Protein AF-A0A845W5X6-F1 (afdb_monomer_lite)

Foldseek 3Di:
DQLDDDDDDPPPQWDADPVPRDIDGPVVVVVVLVVCVVVPHDSDDDDD

Radius of gyration: 10.95 Å; chains: 1; bounding box: 22×20×23 Å

Secondary structure (DSSP, 8-state):
---------TT--EEE-TTT--EEEHHHHHHHHHHHHHTT--------

Sequence (48 aa):
NCGVKVPKKLKDRIHSCPHCGYAEDRDVNAAKNILKLAVGHHVGSKAV

pLDDT: mean 87.17, std 13.16, range [42.84, 96.5]

Structure (mmCIF, N/CA/C/O backbone):
data_AF-A0A845W5X6-F1
#
_entry.id   AF-A0A845W5X6-F1
#
loop_
_atom_site.group_PDB
_atom_site.id
_atom_site.type_symbol
_atom_site.label_atom_id
_atom_site.label_alt_id
_atom_site.label_comp_id
_atom_site.label_asym_id
_atom_site.label_entity_id
_atom_site.label_seq_id
_atom_site.pdbx_PDB_ins_code
_atom_site.Cartn_x
_atom_site.Cartn_y
_atom_site.Cartn_z
_atom_site.occupancy
_atom_site.B_iso_or_equiv
_atom_site.auth_seq_id
_atom_site.auth_comp_id
_atom_site.auth_asym_id
_atom_site.auth_atom_id
_atom_site.pdbx_PDB_model_num
ATOM 1 N N . ASN A 1 1 ? 1.634 3.816 -2.688 1.00 77.69 1 ASN A N 1
ATOM 2 C CA . ASN A 1 1 ? 1.386 4.886 -3.682 1.00 77.69 1 ASN A CA 1
ATOM 3 C C . ASN A 1 1 ? 2.186 6.165 -3.409 1.00 77.69 1 ASN A C 1
ATOM 5 O O . ASN A 1 1 ? 2.985 6.533 -4.249 1.00 77.69 1 ASN A O 1
ATOM 9 N N . CYS A 1 2 ? 2.052 6.802 -2.240 1.00 87.44 2 CYS A N 1
ATOM 10 C CA . CYS A 1 2 ? 2.828 8.000 -1.864 1.00 87.44 2 CYS A CA 1
ATOM 11 C C . CYS A 1 2 ? 4.116 7.718 -1.055 1.00 87.44 2 CYS A C 1
ATOM 13 O O . CYS A 1 2 ? 4.817 8.646 -0.678 1.00 87.44 2 CYS A O 1
ATOM 15 N N . GLY A 1 3 ? 4.412 6.450 -0.740 1.00 84.75 3 GLY A N 1
ATOM 16 C CA . GLY A 1 3 ? 5.609 6.044 0.016 1.00 84.75 3 GLY A CA 1
ATOM 17 C C . GLY A 1 3 ? 5.495 6.148 1.543 1.00 84.75 3 GLY A C 1
ATOM 18 O O . GLY A 1 3 ? 6.360 5.637 2.245 1.00 84.75 3 GLY A O 1
ATOM 19 N N . VAL A 1 4 ? 4.419 6.734 2.079 1.00 88.50 4 VAL A N 1
ATOM 20 C CA . VAL A 1 4 ? 4.215 6.838 3.532 1.00 88.50 4 VAL A CA 1
ATOM 21 C C . VAL A 1 4 ? 3.835 5.480 4.130 1.00 88.50 4 VAL A C 1
ATOM 23 O O . VAL A 1 4 ? 2.920 4.803 3.647 1.00 88.50 4 VAL A O 1
ATOM 26 N N . LYS A 1 5 ? 4.520 5.082 5.209 1.00 88.44 5 LYS A N 1
ATOM 27 C CA . LYS A 1 5 ? 4.170 3.881 5.977 1.00 88.44 5 LYS A CA 1
ATOM 28 C C . LYS A 1 5 ? 2.883 4.131 6.758 1.00 88.44 5 LYS A C 1
ATOM 30 O O . LYS A 1 5 ? 2.811 5.035 7.577 1.00 88.44 5 LYS A O 1
ATOM 35 N N . VAL A 1 6 ? 1.886 3.280 6.531 1.00 90.25 6 VAL A N 1
ATOM 36 C CA . VAL A 1 6 ? 0.627 3.289 7.286 1.00 90.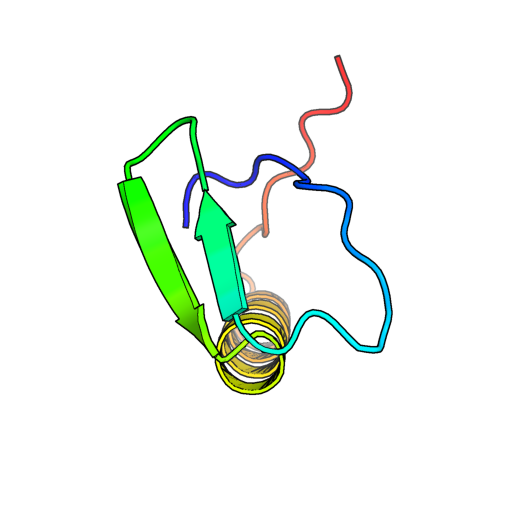25 6 VAL A CA 1
ATOM 37 C C . VAL A 1 6 ? 0.571 2.018 8.141 1.00 90.25 6 VAL A C 1
ATOM 39 O O . VAL A 1 6 ? 0.467 0.930 7.552 1.00 90.25 6 VAL A O 1
ATOM 42 N N . PRO A 1 7 ? 0.669 2.111 9.482 1.00 91.50 7 PRO A N 1
ATOM 43 C CA . PRO A 1 7 ? 0.613 0.952 10.369 1.00 91.50 7 PRO A CA 1
ATOM 44 C C . PRO A 1 7 ? -0.760 0.276 10.298 1.00 91.50 7 PRO A C 1
ATOM 46 O O . PRO A 1 7 ? -1.784 0.938 10.155 1.00 91.50 7 PRO A O 1
ATOM 49 N N . LYS A 1 8 ? -0.770 -1.058 10.345 1.00 88.44 8 LYS A N 1
ATOM 50 C CA . LYS A 1 8 ? -1.975 -1.893 10.261 1.00 88.44 8 LYS A CA 1
ATOM 51 C C . LYS A 1 8 ? -1.689 -3.294 10.807 1.00 88.44 8 LYS A C 1
ATOM 53 O O . LYS A 1 8 ? -0.548 -3.751 10.757 1.00 88.44 8 LYS A O 1
ATOM 58 N N . LYS A 1 9 ? -2.704 -3.967 11.344 1.00 92.56 9 LYS A N 1
ATOM 59 C CA . LYS A 1 9 ? -2.627 -5.337 11.873 1.00 92.56 9 LYS A CA 1
ATOM 60 C C . LYS A 1 9 ? -2.766 -6.362 10.748 1.00 92.56 9 LYS A C 1
ATOM 62 O O . LYS A 1 9 ? -3.265 -6.064 9.667 1.00 92.56 9 LYS A O 1
ATOM 67 N N . LEU A 1 10 ? -2.397 -7.616 11.023 1.00 89.31 10 LEU A N 1
ATOM 68 C CA . LEU A 1 10 ? -2.549 -8.704 10.047 1.00 89.31 10 LEU A CA 1
ATOM 69 C C . LEU A 1 10 ? -4.008 -8.945 9.625 1.00 89.31 10 LEU A C 1
ATOM 71 O O . LEU A 1 10 ? -4.253 -9.345 8.489 1.00 89.31 10 LEU A O 1
ATOM 75 N N . LYS A 1 11 ? -4.964 -8.654 10.512 1.00 93.94 11 LYS A N 1
ATOM 76 C CA . LYS A 1 11 ? -6.402 -8.732 10.226 1.00 93.94 11 LYS A CA 1
ATOM 77 C C . LYS A 1 11 ? -6.921 -7.600 9.330 1.00 93.94 11 LYS A C 1
ATOM 79 O O . LYS A 1 11 ? -7.994 -7.733 8.753 1.00 93.94 11 LYS A O 1
ATOM 84 N N . ASP A 1 12 ? -6.167 -6.513 9.189 1.00 93.31 12 ASP A N 1
ATOM 85 C CA . ASP A 1 12 ? -6.571 -5.369 8.379 1.00 93.31 12 ASP A CA 1
ATOM 86 C C . ASP A 1 12 ? -6.206 -5.665 6.917 1.00 93.31 12 ASP A C 1
ATOM 88 O O . ASP A 1 12 ? -5.076 -5.448 6.469 1.00 93.31 12 ASP A O 1
ATOM 92 N N . ARG A 1 13 ? -7.165 -6.243 6.183 1.00 95.31 13 ARG A N 1
ATOM 93 C CA . ARG A 1 13 ? -6.982 -6.678 4.787 1.00 95.31 13 ARG A CA 1
ATOM 94 C C . ARG A 1 13 ? -6.958 -5.526 3.789 1.00 95.31 13 ARG A C 1
ATOM 96 O O . ARG A 1 13 ? -6.431 -5.694 2.702 1.00 95.31 13 ARG A O 1
ATOM 103 N N . ILE A 1 14 ? -7.457 -4.350 4.164 1.00 95.75 14 ILE A N 1
ATOM 104 C CA . ILE A 1 14 ? -7.473 -3.167 3.301 1.00 95.75 14 ILE A CA 1
ATOM 105 C C . ILE A 1 14 ? -6.366 -2.201 3.722 1.00 95.75 14 ILE A C 1
ATOM 107 O O . ILE A 1 14 ? -6.289 -1.756 4.868 1.00 95.75 14 ILE A O 1
ATOM 111 N N . HIS A 1 15 ? -5.505 -1.836 2.777 1.00 94.56 15 HIS A N 1
ATOM 112 C CA . HIS A 1 15 ? -4.647 -0.672 2.900 1.00 94.56 15 HIS A CA 1
ATOM 113 C C . HIS A 1 15 ? -5.417 0.574 2.481 1.00 94.56 15 HIS A C 1
ATOM 115 O O . HIS A 1 15 ? -5.560 0.818 1.294 1.00 94.56 15 HIS A O 1
ATOM 121 N N . SER A 1 16 ? -5.840 1.382 3.453 1.00 95.44 16 SER A N 1
ATOM 122 C CA . SER A 1 16 ? -6.317 2.749 3.224 1.00 95.44 16 SER A CA 1
ATOM 123 C C . SER A 1 16 ? -5.243 3.748 3.655 1.00 95.44 16 SER A C 1
ATOM 125 O O . SER A 1 16 ? -4.711 3.647 4.764 1.00 95.44 16 SER A O 1
ATOM 127 N N . CYS A 1 17 ? -4.857 4.664 2.768 1.00 94.19 17 CYS A N 1
ATOM 128 C CA . CYS A 1 17 ? -3.850 5.683 3.037 1.00 94.19 17 CYS A CA 1
ATOM 129 C C . CYS A 1 17 ? -4.511 7.048 3.288 1.00 94.19 17 CYS A C 1
ATOM 131 O O . CYS A 1 17 ? -5.009 7.653 2.338 1.00 94.19 17 CYS A O 1
ATOM 133 N N . PRO A 1 18 ? -4.445 7.598 4.516 1.00 94.44 18 PRO A N 1
ATOM 134 C CA . PRO A 1 18 ? -5.066 8.887 4.826 1.00 94.44 18 PRO A CA 1
ATOM 135 C C . PRO A 1 18 ? -4.339 10.076 4.181 1.00 94.44 18 PRO A C 1
ATOM 137 O O . PRO A 1 18 ? -4.894 11.162 4.097 1.00 94.44 18 PRO A O 1
ATOM 140 N N . HIS A 1 19 ? -3.104 9.883 3.705 1.00 92.56 19 HIS A N 1
ATOM 141 C CA . HIS A 1 19 ? -2.290 10.955 3.127 1.00 92.56 19 HIS A CA 1
ATOM 142 C C . HIS A 1 19 ? -2.570 11.203 1.644 1.00 92.56 19 HIS A C 1
ATOM 144 O O . HIS A 1 19 ? -2.366 12.311 1.164 1.00 92.56 19 HIS A O 1
ATOM 150 N N . CYS A 1 20 ? -2.979 10.173 0.898 1.00 93.25 20 CYS A N 1
ATOM 151 C CA . CYS A 1 20 ? -3.218 10.291 -0.543 1.00 93.25 20 CYS A CA 1
ATOM 152 C C . CYS A 1 20 ? -4.533 9.662 -1.017 1.00 93.25 20 CYS A C 1
ATOM 154 O O . CYS A 1 20 ? -4.754 9.568 -2.220 1.00 93.25 20 CYS A O 1
ATOM 156 N N . GLY A 1 21 ? -5.380 9.184 -0.101 1.00 94.19 21 GLY A N 1
ATOM 157 C CA . GLY A 1 21 ? -6.686 8.597 -0.415 1.00 94.19 21 GLY A CA 1
ATOM 158 C C . GLY A 1 21 ? -6.639 7.215 -1.074 1.00 94.19 21 GLY A C 1
ATOM 159 O O . GLY A 1 21 ? -7.681 6.661 -1.406 1.00 94.19 21 GLY A O 1
ATOM 160 N N . TYR A 1 22 ? -5.453 6.635 -1.272 1.00 94.00 22 TYR A N 1
ATOM 161 C CA . TYR A 1 22 ? -5.313 5.338 -1.929 1.00 94.00 22 TYR A CA 1
ATOM 162 C C . TYR A 1 22 ? -5.865 4.202 -1.063 1.00 94.00 22 TYR A C 1
ATOM 164 O O . TYR A 1 22 ? -5.445 4.055 0.088 1.00 94.00 22 TYR A O 1
ATOM 172 N N . ALA A 1 23 ? -6.751 3.385 -1.636 1.00 95.94 23 ALA A N 1
ATOM 173 C CA . ALA A 1 23 ? -7.357 2.235 -0.980 1.00 95.94 23 ALA A CA 1
ATOM 174 C C . ALA A 1 23 ? -7.281 0.982 -1.864 1.00 95.94 23 ALA A C 1
ATOM 176 O O . ALA A 1 23 ? -7.748 0.999 -3.000 1.00 95.94 23 ALA A O 1
ATOM 177 N N . GLU A 1 24 ? -6.706 -0.106 -1.349 1.00 95.75 24 GLU A N 1
ATOM 178 C CA . GLU A 1 24 ? -6.724 -1.422 -2.002 1.00 95.75 24 GLU A CA 1
ATOM 179 C C . GLU A 1 24 ? -6.500 -2.564 -1.002 1.00 95.75 24 GLU A C 1
ATOM 181 O O . GLU A 1 24 ? -6.216 -2.322 0.172 1.00 95.75 24 GLU A O 1
ATOM 186 N N . ASP A 1 25 ? -6.569 -3.813 -1.460 1.00 96.50 25 ASP A N 1
ATOM 187 C CA . ASP A 1 25 ? -6.144 -4.958 -0.656 1.00 96.50 25 ASP A CA 1
ATOM 188 C C . ASP A 1 25 ? -4.648 -4.865 -0.289 1.00 96.50 25 ASP A C 1
ATOM 190 O O . ASP A 1 25 ? -3.779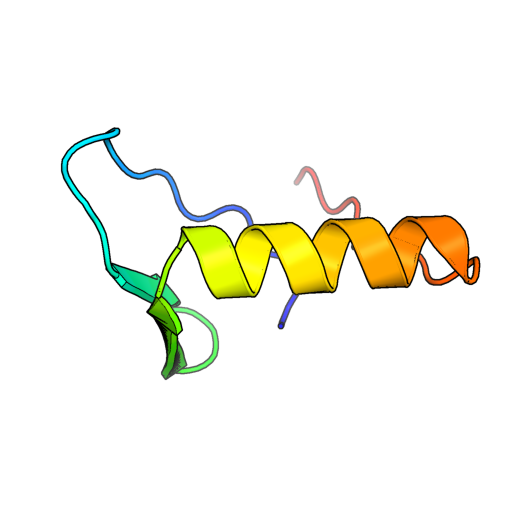 -4.551 -1.108 1.00 96.50 25 ASP A O 1
ATOM 194 N N . ARG A 1 26 ? -4.337 -5.133 0.980 1.00 94.06 26 ARG A N 1
ATOM 195 C CA . ARG A 1 26 ? -2.990 -5.035 1.548 1.00 94.06 26 ARG A CA 1
ATOM 196 C C . ARG A 1 26 ? -1.994 -5.925 0.809 1.00 94.06 26 ARG A C 1
ATOM 198 O O . ARG A 1 26 ? -0.856 -5.495 0.611 1.00 94.06 26 ARG A O 1
ATOM 205 N N . ASP A 1 27 ? -2.394 -7.138 0.449 1.00 93.88 27 ASP A N 1
ATOM 206 C CA . ASP A 1 27 ? -1.519 -8.138 -0.157 1.00 93.88 27 ASP A CA 1
ATOM 207 C C . ASP A 1 27 ? -1.228 -7.754 -1.618 1.00 93.88 27 ASP A C 1
ATOM 209 O O . ASP A 1 27 ? -0.078 -7.815 -2.061 1.00 93.88 27 ASP A O 1
ATOM 213 N N . VAL A 1 28 ? -2.223 -7.204 -2.325 1.00 95.75 28 VAL A N 1
ATOM 214 C CA . VAL A 1 28 ? -2.038 -6.603 -3.660 1.00 95.75 28 VAL A CA 1
ATOM 215 C C . VAL A 1 28 ? -1.084 -5.401 -3.605 1.00 95.75 28 VAL A C 1
ATOM 217 O O . VAL A 1 28 ? -0.155 -5.307 -4.414 1.00 95.75 28 VAL A O 1
ATOM 220 N N . ASN A 1 29 ? -1.240 -4.507 -2.621 1.00 93.31 29 ASN A N 1
ATOM 221 C CA . ASN A 1 29 ? -0.324 -3.375 -2.427 1.00 93.31 29 ASN A CA 1
ATOM 222 C C . ASN A 1 29 ? 1.106 -3.832 -2.131 1.00 93.31 29 ASN A C 1
ATOM 224 O O . ASN A 1 29 ? 2.068 -3.244 -2.629 1.00 93.31 29 ASN A O 1
ATOM 228 N N . ALA A 1 30 ? 1.257 -4.878 -1.318 1.00 91.75 30 ALA A N 1
ATOM 229 C CA . ALA A 1 30 ? 2.556 -5.459 -1.010 1.00 91.75 30 ALA A CA 1
ATOM 230 C C . ALA A 1 30 ? 3.226 -6.013 -2.275 1.00 91.75 30 ALA A C 1
ATOM 232 O O . ALA A 1 30 ? 4.374 -5.657 -2.544 1.00 91.75 30 ALA A O 1
ATOM 233 N N . ALA A 1 31 ? 2.500 -6.777 -3.098 1.00 95.12 31 ALA A N 1
ATOM 234 C CA . ALA A 1 31 ? 3.009 -7.305 -4.365 1.00 95.12 31 ALA A CA 1
ATOM 235 C C . ALA A 1 31 ? 3.463 -6.190 -5.324 1.00 95.12 31 ALA A C 1
ATOM 237 O O . ALA A 1 31 ? 4.553 -6.264 -5.890 1.00 95.12 31 ALA A O 1
ATOM 238 N N . LYS A 1 32 ? 2.690 -5.102 -5.442 1.00 92.81 32 LYS A N 1
ATOM 239 C CA . LYS A 1 32 ? 3.077 -3.917 -6.230 1.00 92.81 32 LYS A CA 1
ATOM 240 C C . LYS A 1 32 ? 4.367 -3.271 -5.724 1.00 92.81 32 LYS A C 1
ATOM 242 O O . LYS A 1 32 ? 5.188 -2.838 -6.529 1.00 92.81 32 LYS A O 1
ATOM 247 N N . ASN A 1 33 ? 4.552 -3.177 -4.406 1.00 91.00 33 ASN A N 1
ATOM 248 C CA . ASN A 1 33 ? 5.784 -2.630 -3.833 1.00 91.00 33 ASN A CA 1
ATOM 249 C C . ASN A 1 33 ? 6.985 -3.552 -4.099 1.00 91.00 33 ASN A C 1
ATOM 251 O O . ASN A 1 33 ? 8.049 -3.052 -4.447 1.00 91.00 33 ASN A O 1
ATOM 255 N N . ILE A 1 34 ? 6.810 -4.875 -4.009 1.00 92.50 34 ILE A N 1
ATOM 256 C CA . ILE A 1 34 ? 7.857 -5.855 -4.345 1.00 92.50 34 ILE A CA 1
ATOM 257 C C . ILE A 1 34 ? 8.242 -5.752 -5.826 1.00 92.50 34 ILE A C 1
ATOM 259 O O . ILE A 1 34 ? 9.427 -5.664 -6.138 1.00 92.50 34 ILE A O 1
ATOM 263 N N . LEU A 1 35 ? 7.259 -5.683 -6.731 1.00 93.62 35 LEU A N 1
ATOM 264 C CA . LEU A 1 35 ? 7.509 -5.4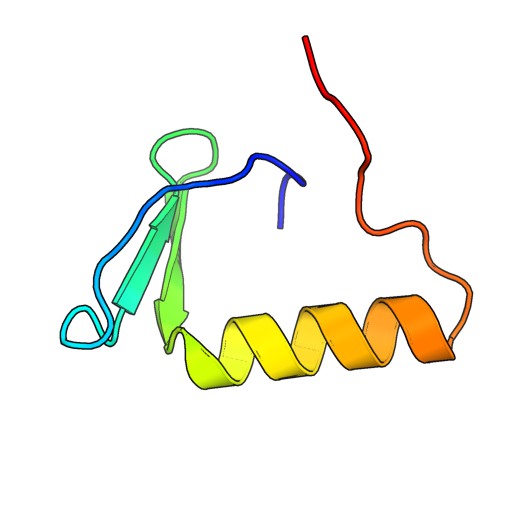99 -8.163 1.00 93.62 35 LEU A CA 1
ATOM 265 C C . LEU A 1 35 ? 8.316 -4.225 -8.427 1.00 93.62 35 LEU A C 1
ATOM 267 O O . LEU A 1 35 ? 9.300 -4.271 -9.155 1.00 93.62 35 LEU A O 1
ATOM 271 N N . LYS A 1 36 ? 7.936 -3.101 -7.804 1.00 91.00 36 LYS A N 1
ATOM 272 C CA . LYS A 1 36 ? 8.662 -1.827 -7.929 1.00 91.00 36 LYS A CA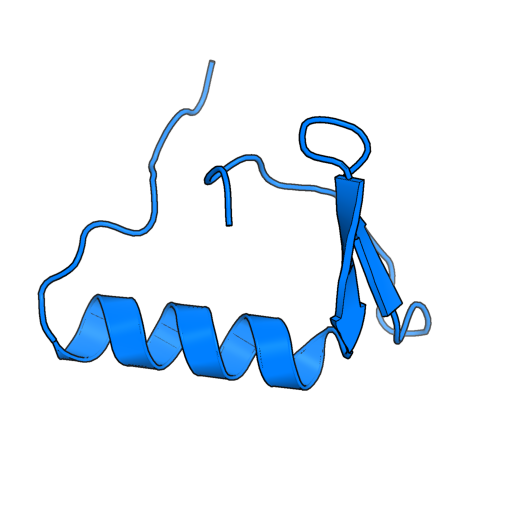 1
ATOM 273 C C . LYS A 1 36 ? 10.130 -1.961 -7.531 1.00 91.00 36 LYS A C 1
ATOM 275 O O . LYS A 1 36 ? 10.984 -1.491 -8.272 1.00 91.00 36 LYS A O 1
ATOM 280 N N . LEU A 1 37 ? 10.423 -2.635 -6.418 1.00 89.75 37 LEU A N 1
ATOM 281 C CA . LEU A 1 37 ? 11.804 -2.900 -6.005 1.00 89.75 37 LEU A CA 1
ATOM 282 C C . LEU A 1 37 ? 12.552 -3.750 -7.040 1.00 89.75 37 LEU A C 1
ATOM 284 O O . LEU A 1 37 ? 13.687 -3.429 -7.378 1.00 89.75 37 LEU A O 1
ATOM 288 N N . ALA A 1 38 ? 11.906 -4.789 -7.574 1.00 93.75 38 ALA A N 1
ATOM 289 C CA . ALA A 1 38 ? 12.508 -5.679 -8.565 1.00 93.75 38 ALA A CA 1
ATOM 290 C C . ALA A 1 38 ? 12.863 -4.964 -9.880 1.00 93.75 38 ALA A C 1
ATOM 292 O O . ALA A 1 38 ? 13.880 -5.282 -10.489 1.00 93.75 38 ALA A O 1
ATOM 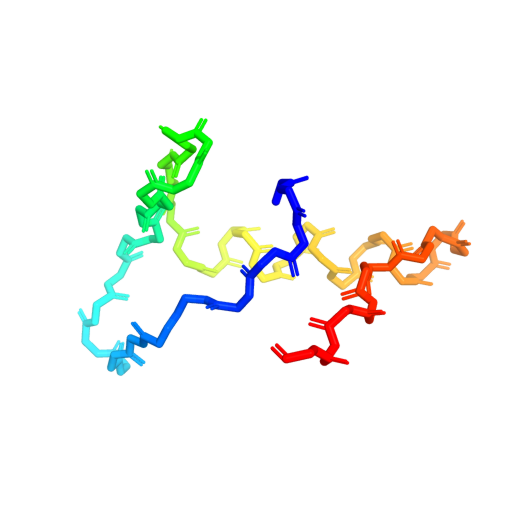293 N N . VAL A 1 39 ? 12.065 -3.976 -10.301 1.00 95.06 39 VAL A N 1
ATOM 294 C CA . VAL A 1 39 ? 12.321 -3.190 -11.524 1.00 95.06 39 VAL A CA 1
ATOM 295 C C . VAL A 1 39 ? 13.149 -1.921 -11.274 1.00 95.06 39 VAL A C 1
ATOM 297 O O . VAL A 1 39 ? 13.216 -1.047 -12.133 1.00 95.06 39 VAL A O 1
ATOM 300 N N . GLY A 1 40 ? 13.775 -1.791 -10.099 1.00 88.12 40 GLY A N 1
ATOM 301 C CA . GLY A 1 40 ? 14.674 -0.676 -9.779 1.00 88.12 40 GLY A CA 1
ATOM 302 C C . GLY A 1 40 ? 13.975 0.633 -9.402 1.00 88.12 40 GLY A C 1
ATOM 303 O O . GLY A 1 40 ? 14.619 1.677 -9.326 1.00 88.12 40 GLY A O 1
ATOM 304 N N . HIS A 1 41 ? 12.667 0.614 -9.135 1.00 84.44 41 HIS A N 1
ATOM 305 C CA . HIS A 1 41 ? 11.958 1.786 -8.632 1.00 84.44 41 HIS A CA 1
ATOM 306 C C . HIS A 1 41 ? 12.156 1.909 -7.118 1.00 84.44 41 HIS A C 1
ATOM 308 O O . HIS A 1 41 ? 11.822 1.006 -6.347 1.00 84.44 41 HIS A O 1
ATOM 314 N N . HIS A 1 42 ? 12.621 3.073 -6.668 1.00 75.25 42 HIS A N 1
ATOM 315 C CA . HIS A 1 42 ? 12.721 3.376 -5.244 1.00 75.25 42 HIS A CA 1
ATOM 316 C C . HIS A 1 42 ? 11.327 3.417 -4.598 1.00 75.25 42 HIS A C 1
ATOM 318 O O . HIS A 1 42 ? 10.538 4.340 -4.812 1.00 75.25 42 HIS A O 1
ATOM 324 N N . VAL A 1 43 ? 11.016 2.421 -3.768 1.00 73.50 43 VAL A N 1
ATOM 325 C CA . VAL A 1 43 ? 9.849 2.464 -2.879 1.00 73.50 43 VAL A CA 1
ATOM 326 C C . VAL A 1 43 ? 10.236 3.342 -1.693 1.00 73.50 43 VAL A C 1
ATOM 328 O O . VAL A 1 43 ? 11.021 2.932 -0.848 1.00 73.50 43 VAL A O 1
ATOM 331 N N . GLY A 1 44 ? 9.754 4.588 -1.711 1.00 65.62 44 GLY A N 1
ATOM 332 C CA . GLY A 1 44 ? 10.245 5.703 -0.898 1.00 65.62 44 GLY A CA 1
ATOM 333 C C . GLY A 1 44 ? 10.661 5.372 0.540 1.00 65.62 44 GLY A C 1
ATOM 334 O O . GLY A 1 44 ? 9.854 4.943 1.361 1.00 65.62 44 GLY A O 1
ATOM 335 N N . SER A 1 45 ? 11.917 5.690 0.851 1.00 58.00 45 SER A N 1
ATOM 336 C CA . SER A 1 45 ? 12.415 5.900 2.208 1.00 58.00 45 SER A CA 1
ATOM 337 C C . SER A 1 45 ? 12.237 7.376 2.551 1.00 58.00 45 SER A C 1
ATOM 339 O O . SER A 1 45 ? 13.103 8.191 2.254 1.00 58.00 45 SER A O 1
ATOM 341 N N . LYS A 1 46 ? 11.119 7.756 3.168 1.00 46.94 46 LYS A N 1
ATOM 342 C CA . LYS A 1 46 ? 11.110 8.958 4.009 1.00 46.94 46 LYS A CA 1
ATOM 343 C C . LYS A 1 46 ? 10.754 8.538 5.422 1.00 46.94 46 LYS A C 1
ATOM 345 O O . LYS A 1 46 ? 9.593 8.519 5.809 1.00 46.94 46 LYS A O 1
ATOM 350 N N . ALA A 1 47 ? 11.790 8.111 6.139 1.00 48.03 47 ALA A N 1
ATOM 351 C CA . ALA A 1 47 ? 11.842 8.285 7.577 1.00 48.03 47 ALA A CA 1
ATOM 352 C C . ALA A 1 47 ? 12.151 9.768 7.820 1.00 48.03 47 ALA A C 1
ATOM 354 O O . ALA A 1 47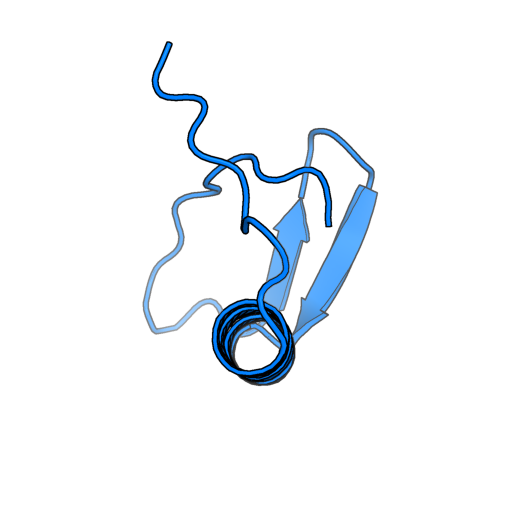 ? 13.269 10.213 7.571 1.00 48.03 47 ALA A O 1
ATOM 355 N N . VAL A 1 48 ? 11.123 10.519 8.199 1.00 42.84 48 VAL A N 1
ATOM 356 C CA . VAL A 1 48 ? 11.206 11.704 9.058 1.00 42.84 48 VAL A CA 1
ATOM 357 C C . VAL A 1 48 ? 10.157 11.480 10.131 1.00 42.84 48 VAL A C 1
ATOM 359 O O . VAL A 1 48 ? 9.033 11.087 9.739 1.00 42.84 48 VAL A O 1
#